Protein AF-A0A3S4EBZ4-F1 (afdb_monomer)

Organism: Serratia odorifera (NCBI:txid618)

Structure (mmCIF, N/CA/C/O backbone):
data_AF-A0A3S4EBZ4-F1
#
_entry.id   AF-A0A3S4EBZ4-F1
#
loop_
_atom_site.group_PDB
_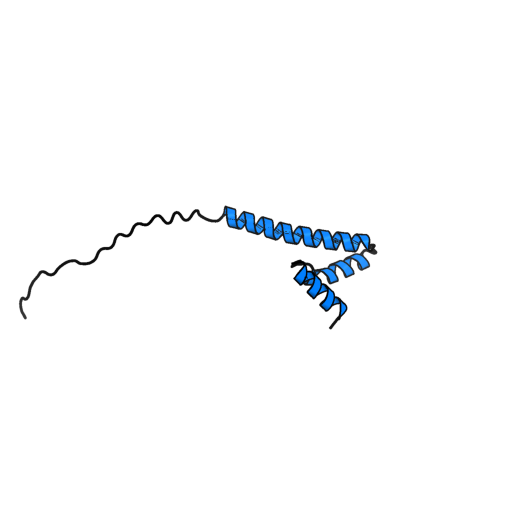atom_site.id
_atom_site.type_symbol
_atom_site.label_atom_id
_atom_site.label_alt_id
_atom_site.label_comp_id
_atom_site.label_asym_id
_atom_site.label_entity_id
_atom_site.label_seq_id
_atom_site.pdbx_PDB_ins_code
_atom_site.Cartn_x
_atom_site.Cartn_y
_atom_site.Cartn_z
_atom_site.occupancy
_atom_site.B_iso_or_equiv
_atom_site.auth_seq_id
_atom_site.auth_comp_id
_atom_site.auth_asym_id
_atom_site.auth_atom_id
_atom_site.pdbx_PDB_model_num
ATOM 1 N N . MET A 1 1 ? -4.389 -20.195 -9.325 1.00 47.03 1 MET A N 1
ATOM 2 C CA . MET A 1 1 ? -3.774 -19.846 -8.027 1.00 47.03 1 MET A CA 1
ATOM 3 C C . MET A 1 1 ? -2.344 -19.426 -8.281 1.00 47.03 1 MET A C 1
ATOM 5 O O . MET A 1 1 ? -1.650 -20.138 -8.995 1.00 47.03 1 MET A O 1
ATOM 9 N N . ASN A 1 2 ? -1.938 -18.261 -7.786 1.00 78.25 2 ASN A N 1
ATOM 10 C CA . ASN A 1 2 ? -0.596 -17.733 -7.996 1.00 78.25 2 ASN A CA 1
ATOM 11 C C . ASN A 1 2 ? 0.107 -17.704 -6.635 1.00 78.25 2 ASN A C 1
ATOM 13 O O . ASN A 1 2 ? -0.173 -16.835 -5.820 1.00 78.25 2 ASN A O 1
ATOM 17 N N . LEU A 1 3 ? 1.009 -18.662 -6.397 1.00 86.00 3 LEU A N 1
ATOM 18 C CA . LEU A 1 3 ? 1.705 -18.841 -5.116 1.00 86.00 3 LEU A CA 1
ATOM 19 C C . LEU A 1 3 ? 2.421 -17.564 -4.647 1.00 86.00 3 LEU A C 1
ATOM 21 O O . LEU A 1 3 ? 2.555 -17.323 -3.449 1.00 86.00 3 LEU A O 1
ATOM 25 N N . GLN A 1 4 ? 2.891 -16.738 -5.583 1.00 84.81 4 GLN A N 1
ATOM 26 C CA . GLN A 1 4 ? 3.502 -15.456 -5.252 1.00 84.81 4 GLN A CA 1
ATOM 27 C C . GLN A 1 4 ? 2.465 -14.473 -4.702 1.00 84.81 4 GLN A C 1
ATOM 29 O O . GLN A 1 4 ? 2.741 -13.786 -3.723 1.00 84.81 4 GLN A O 1
ATOM 34 N N . HIS A 1 5 ? 1.269 -14.448 -5.293 1.00 84.69 5 HIS A N 1
ATOM 35 C CA . HIS A 1 5 ? 0.163 -13.622 -4.825 1.00 84.69 5 HIS A CA 1
ATOM 36 C C . HIS A 1 5 ? -0.273 -14.030 -3.415 1.00 84.69 5 HIS A C 1
ATOM 38 O O . HIS A 1 5 ? -0.350 -13.168 -2.549 1.00 84.69 5 HIS A O 1
ATOM 44 N N . ASP A 1 6 ? -0.429 -15.329 -3.143 1.00 86.50 6 ASP A N 1
ATOM 45 C CA . ASP A 1 6 ? -0.758 -15.829 -1.799 1.00 86.50 6 ASP A CA 1
ATOM 46 C C . ASP A 1 6 ? 0.293 -15.428 -0.748 1.00 86.50 6 ASP A C 1
ATOM 48 O O . ASP A 1 6 ? -0.044 -14.970 0.345 1.00 86.50 6 ASP A O 1
ATOM 52 N N . ARG A 1 7 ? 1.586 -15.526 -1.089 1.00 90.06 7 ARG A N 1
ATOM 53 C CA . ARG A 1 7 ? 2.680 -15.090 -0.201 1.00 90.06 7 ARG A CA 1
ATOM 54 C C . ARG A 1 7 ? 2.643 -13.588 0.071 1.00 90.06 7 ARG A C 1
ATOM 56 O O . ARG A 1 7 ? 2.888 -13.174 1.201 1.00 90.06 7 ARG A O 1
ATOM 63 N N . ILE A 1 8 ? 2.362 -12.781 -0.951 1.00 88.00 8 ILE A N 1
ATOM 64 C CA . ILE A 1 8 ? 2.254 -11.325 -0.814 1.00 88.00 8 ILE A CA 1
ATOM 65 C C . ILE A 1 8 ? 1.043 -10.971 0.052 1.00 88.00 8 ILE A C 1
ATOM 67 O O . ILE A 1 8 ? 1.185 -10.169 0.971 1.00 88.00 8 ILE A O 1
ATOM 71 N N . THR A 1 9 ? -0.106 -11.611 -0.161 1.00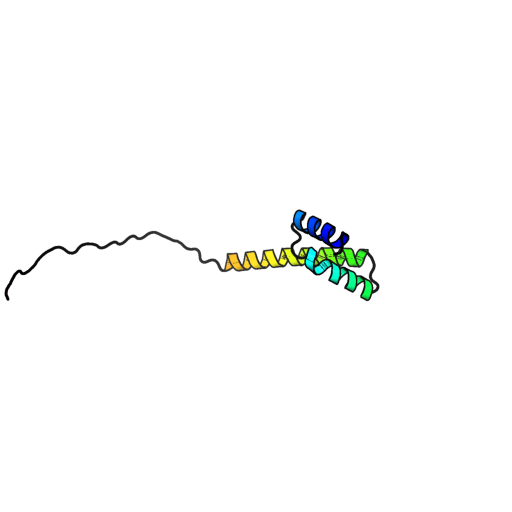 87.12 9 THR A N 1
ATOM 72 C CA . THR A 1 9 ? -1.312 -11.412 0.653 1.00 87.12 9 THR A CA 1
ATOM 73 C C . THR A 1 9 ? -1.055 -11.726 2.125 1.00 87.12 9 THR A C 1
ATOM 75 O O . THR A 1 9 ? -1.318 -10.878 2.974 1.00 87.12 9 THR A O 1
ATOM 78 N N . ALA A 1 10 ? -0.430 -12.866 2.435 1.00 88.19 10 ALA A N 1
ATOM 79 C CA . ALA A 1 10 ? -0.092 -13.230 3.813 1.00 88.19 10 ALA A CA 1
ATOM 80 C C . ALA A 1 10 ? 0.858 -12.217 4.490 1.00 88.19 10 ALA A C 1
ATOM 82 O O . ALA A 1 10 ? 0.720 -11.921 5.677 1.00 88.19 10 ALA A O 1
ATOM 83 N N . LEU A 1 11 ? 1.820 -11.654 3.748 1.00 88.12 11 LEU A N 1
ATOM 84 C CA . LEU A 1 11 ? 2.697 -10.592 4.258 1.00 88.12 11 LEU A CA 1
ATOM 85 C C . LEU A 1 11 ? 1.928 -9.288 4.501 1.00 88.12 11 LEU A C 1
ATOM 87 O O . LEU A 1 11 ? 2.139 -8.625 5.517 1.00 88.12 11 LEU A O 1
ATOM 91 N N . CYS A 1 12 ? 1.018 -8.929 3.596 1.00 88.62 12 CYS A N 1
ATOM 92 C CA . CYS A 1 12 ? 0.170 -7.751 3.750 1.00 88.62 12 CYS A CA 1
ATOM 93 C C . CYS A 1 12 ? -0.729 -7.858 4.986 1.00 88.62 12 CYS A C 1
ATOM 95 O O . CYS A 1 12 ? -0.873 -6.881 5.717 1.00 88.62 12 CYS A O 1
ATOM 97 N N . GLU A 1 13 ? -1.282 -9.042 5.257 1.00 86.38 13 GLU A N 1
ATOM 98 C CA . GLU A 1 13 ? -2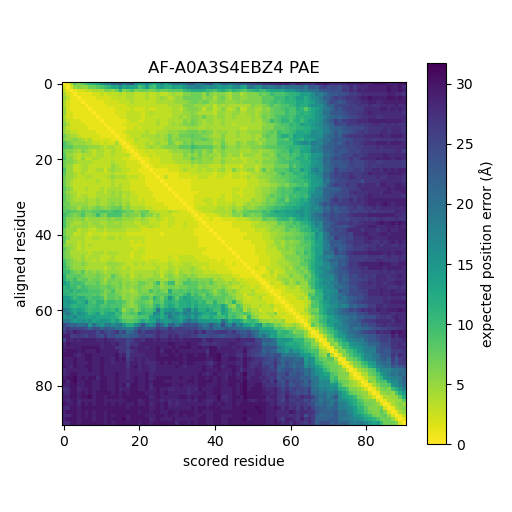.079 -9.311 6.458 1.00 86.38 13 GLU A CA 1
ATOM 99 C C . GLU A 1 13 ? -1.260 -9.116 7.742 1.00 86.38 13 GLU A C 1
ATOM 101 O O . GLU A 1 13 ? -1.703 -8.421 8.658 1.00 86.38 13 GLU A O 1
ATOM 106 N N . GLN A 1 14 ? -0.034 -9.651 7.795 1.00 86.88 14 GLN A N 1
ATOM 107 C CA . GLN A 1 14 ? 0.865 -9.486 8.9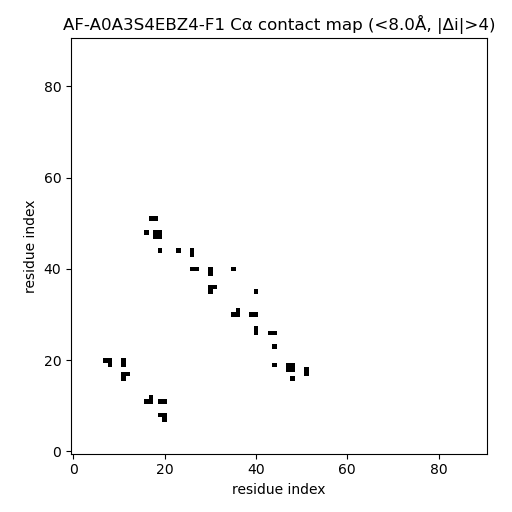48 1.00 86.88 14 GLN A CA 1
ATOM 108 C C . GLN A 1 14 ? 1.218 -8.017 9.210 1.00 86.88 14 GLN A C 1
ATOM 110 O O . GLN A 1 14 ? 1.291 -7.580 10.359 1.00 86.88 14 GLN A O 1
ATOM 115 N N . LEU A 1 15 ? 1.407 -7.247 8.138 1.00 85.94 15 LEU A N 1
ATOM 116 C CA . LEU A 1 15 ? 1.753 -5.828 8.188 1.00 85.94 15 LEU A CA 1
ATOM 117 C C . LEU A 1 15 ? 0.525 -4.908 8.311 1.00 85.94 15 LEU A C 1
ATOM 119 O O . LEU A 1 15 ? 0.689 -3.690 8.377 1.00 85.94 15 LEU A O 1
ATOM 123 N N . LYS A 1 16 ? -0.693 -5.469 8.378 1.00 82.31 16 LYS A N 1
ATOM 124 C CA . LYS A 1 16 ? -1.971 -4.734 8.434 1.00 82.31 16 LYS A CA 1
ATOM 125 C C . LYS A 1 16 ? -2.155 -3.759 7.263 1.00 82.31 16 LYS A C 1
ATOM 127 O O . LYS A 1 16 ? -2.685 -2.660 7.420 1.00 82.31 16 LYS A O 1
ATOM 132 N N . LEU A 1 17 ? -1.700 -4.164 6.083 1.00 82.25 17 LEU A N 1
ATOM 133 C CA . LEU A 1 17 ? -1.806 -3.402 4.844 1.00 82.25 17 LEU A CA 1
ATOM 134 C C . LEU A 1 17 ? -3.130 -3.743 4.163 1.00 82.25 17 LEU A C 1
ATOM 136 O O . LEU A 1 17 ? -3.172 -4.546 3.242 1.00 82.25 17 LEU A O 1
ATOM 140 N N . ASP A 1 18 ? -4.236 -3.165 4.623 1.00 79.88 18 ASP A N 1
ATOM 141 C CA . ASP A 1 18 ? -5.579 -3.566 4.177 1.00 79.88 18 ASP A CA 1
ATOM 142 C C . ASP A 1 18 ? -5.847 -3.404 2.668 1.00 79.88 18 ASP A C 1
ATOM 144 O O . ASP A 1 18 ? -6.594 -4.188 2.091 1.00 79.88 18 ASP A O 1
ATOM 148 N N . ARG A 1 19 ? -5.297 -2.365 2.026 1.00 82.06 19 ARG A N 1
ATOM 149 C CA . ARG A 1 19 ? -5.554 -2.084 0.597 1.00 82.06 19 ARG A CA 1
ATOM 150 C C . ARG A 1 19 ? -4.582 -2.785 -0.344 1.00 82.06 19 ARG A C 1
ATOM 152 O O . ARG A 1 19 ? -4.927 -3.052 -1.490 1.00 82.06 19 ARG A O 1
ATOM 159 N N . LEU A 1 20 ? -3.372 -3.088 0.131 1.00 85.69 20 LEU A N 1
ATOM 160 C CA . LEU A 1 20 ? -2.316 -3.615 -0.731 1.00 85.69 20 LEU A CA 1
ATOM 161 C C . LEU A 1 20 ? -2.672 -4.950 -1.408 1.00 85.69 20 LEU A C 1
ATOM 163 O O . LEU A 1 20 ? -2.481 -5.020 -2.618 1.00 85.69 20 LEU A O 1
ATOM 167 N N . PRO A 1 21 ? -3.206 -5.980 -0.711 1.00 84.56 21 PRO A N 1
ATOM 168 C CA . PRO A 1 21 ? -3.410 -7.308 -1.290 1.00 84.56 21 PRO A CA 1
ATOM 169 C C . PRO A 1 21 ? -4.317 -7.298 -2.523 1.00 84.56 21 PRO A C 1
ATOM 171 O O . PRO A 1 21 ? -4.088 -8.061 -3.458 1.00 84.56 21 PRO A O 1
ATOM 174 N N . ALA A 1 22 ? -5.322 -6.420 -2.530 1.00 86.31 22 ALA A N 1
ATOM 175 C CA . ALA A 1 22 ? -6.288 -6.313 -3.615 1.00 86.31 22 ALA A CA 1
ATOM 176 C C . ALA A 1 22 ? -5.775 -5.468 -4.792 1.00 86.31 22 ALA A C 1
ATOM 178 O O . ALA A 1 22 ? -6.091 -5.764 -5.941 1.00 86.31 22 ALA A O 1
ATOM 179 N N . GLU A 1 23 ? -4.990 -4.423 -4.520 1.00 87.81 23 GLU A N 1
ATOM 180 C CA . GLU A 1 23 ? -4.687 -3.384 -5.513 1.00 87.81 23 GLU A CA 1
ATOM 181 C C . GLU A 1 23 ? -3.267 -3.478 -6.100 1.00 87.81 23 GLU A C 1
ATOM 183 O O . GLU A 1 23 ? -3.039 -3.012 -7.218 1.00 87.81 23 GLU A O 1
ATOM 188 N N . TRP A 1 24 ? -2.318 -4.145 -5.426 1.00 86.81 24 TRP A N 1
ATOM 189 C CA . TRP A 1 24 ? -0.931 -4.264 -5.905 1.00 86.81 24 TRP A CA 1
ATOM 190 C C . TRP A 1 24 ? -0.768 -4.875 -7.311 1.00 86.81 24 TRP A C 1
ATOM 192 O O . TRP A 1 24 ? 0.121 -4.407 -8.027 1.00 86.81 24 TRP A O 1
ATOM 202 N N . PRO A 1 25 ? -1.582 -5.857 -7.769 1.00 89.56 25 PRO A N 1
ATOM 203 C CA . PRO A 1 25 ? -1.443 -6.385 -9.126 1.00 89.56 25 PRO A CA 1
ATOM 204 C C . PRO A 1 25 ? -1.828 -5.341 -10.179 1.00 89.56 25 PRO A C 1
ATOM 206 O O . PRO A 1 25 ? -1.203 -5.271 -11.234 1.00 89.56 25 PRO A O 1
ATOM 209 N N . GLY A 1 26 ? -2.830 -4.506 -9.878 1.00 90.81 26 GLY A N 1
ATOM 210 C CA . GLY A 1 26 ? -3.239 -3.398 -10.740 1.00 90.81 26 GLY A CA 1
ATOM 211 C C . GLY A 1 26 ? -2.162 -2.321 -10.824 1.00 90.81 26 GLY A C 1
ATOM 212 O O . GLY A 1 26 ? -1.849 -1.855 -11.915 1.00 90.81 26 GLY A O 1
ATOM 213 N N . VAL A 1 27 ? -1.529 -1.993 -9.693 1.00 90.88 27 VAL A N 1
ATOM 214 C CA . VAL A 1 27 ? -0.387 -1.064 -9.652 1.00 90.88 27 VAL A CA 1
ATOM 215 C C . VAL A 1 27 ? 0.797 -1.612 -10.454 1.00 90.88 27 VAL A C 1
ATOM 217 O O 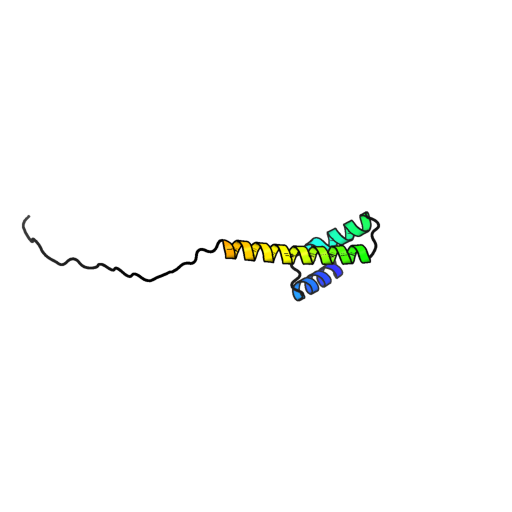. VAL A 1 27 ? 1.386 -0.879 -11.240 1.00 90.88 27 VAL A O 1
ATOM 220 N N . ALA A 1 28 ? 1.109 -2.906 -10.324 1.00 90.31 28 ALA A N 1
ATOM 221 C 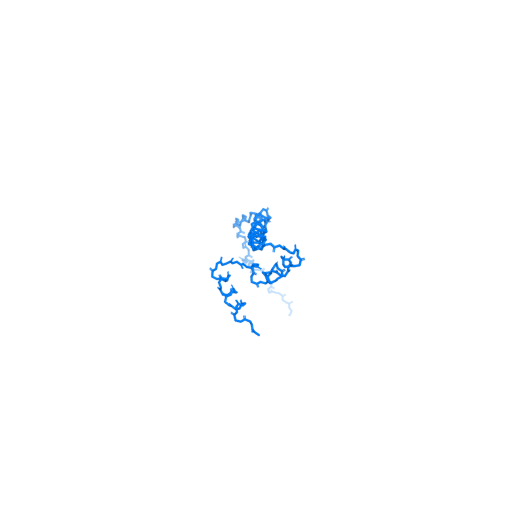CA . ALA A 1 28 ? 2.182 -3.544 -11.086 1.00 90.31 28 ALA A CA 1
ATOM 222 C C . ALA A 1 28 ? 1.934 -3.471 -12.601 1.00 90.31 28 ALA A C 1
ATOM 224 O O . ALA A 1 28 ? 2.840 -3.113 -13.354 1.00 90.31 28 ALA A O 1
ATOM 225 N N . GLN A 1 29 ? 0.704 -3.761 -13.039 1.00 90.50 29 GLN A N 1
ATOM 226 C CA . GLN A 1 29 ? 0.332 -3.657 -14.449 1.0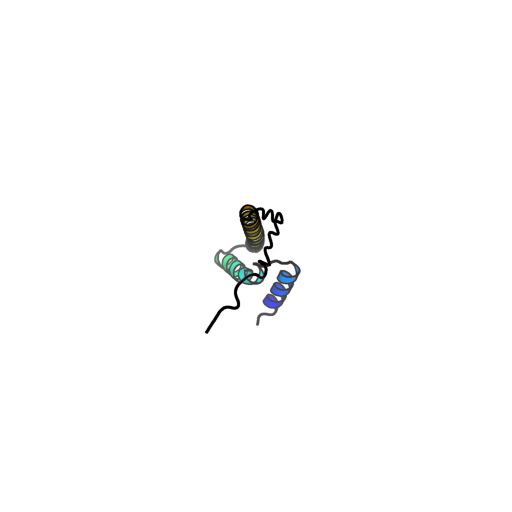0 90.50 29 GLN A CA 1
ATOM 227 C C . GLN A 1 29 ? 0.424 -2.209 -14.945 1.00 90.50 29 GLN A C 1
ATOM 229 O O . GLN A 1 29 ? 1.042 -1.961 -15.975 1.00 90.50 29 GLN A O 1
ATOM 234 N N . ALA A 1 30 ? -0.085 -1.245 -14.173 1.00 92.75 30 ALA A N 1
ATOM 235 C CA . ALA A 1 30 ? -0.013 0.170 -14.524 1.00 92.75 30 ALA A CA 1
ATOM 236 C C . ALA A 1 30 ? 1.434 0.686 -14.631 1.00 92.75 30 ALA A C 1
ATOM 238 O O . ALA A 1 30 ? 1.723 1.528 -15.480 1.00 92.75 30 ALA A O 1
ATOM 239 N N . THR A 1 31 ? 2.364 0.193 -13.805 1.00 92.88 31 THR A N 1
ATOM 240 C CA . THR A 1 31 ? 3.784 0.545 -13.945 1.00 92.88 31 THR A CA 1
ATOM 241 C C . THR A 1 31 ? 4.363 0.002 -15.250 1.00 92.88 31 THR A C 1
ATOM 243 O O . THR A 1 31 ? 5.054 0.738 -15.949 1.00 92.88 31 THR A O 1
ATOM 246 N N . ILE A 1 32 ? 4.058 -1.249 -15.609 1.00 93.94 32 ILE A N 1
ATOM 247 C CA . ILE A 1 32 ? 4.511 -1.851 -16.873 1.00 93.94 32 ILE A CA 1
ATOM 248 C C . ILE A 1 32 ? 3.948 -1.077 -18.068 1.00 93.94 32 ILE A C 1
ATOM 250 O O . ILE A 1 32 ? 4.701 -0.728 -18.977 1.00 93.94 32 ILE A O 1
ATOM 254 N N . ASP A 1 33 ? 2.652 -0.761 -18.042 1.00 94.81 33 ASP A N 1
ATOM 255 C CA . ASP A 1 33 ? 1.963 -0.047 -19.122 1.00 94.81 33 ASP A CA 1
ATOM 256 C C . ASP A 1 33 ? 2.556 1.352 -19.349 1.00 94.81 33 ASP A C 1
ATOM 258 O O . ASP A 1 33 ? 2.672 1.812 -20.484 1.00 94.81 33 ASP A O 1
ATOM 262 N N . ASN A 1 34 ? 3.007 2.005 -18.277 1.00 92.56 34 ASN A N 1
ATOM 263 C CA . ASN A 1 34 ? 3.672 3.305 -18.340 1.00 92.56 34 ASN A CA 1
ATOM 264 C C . ASN A 1 34 ? 5.182 3.216 -18.615 1.00 92.56 34 ASN A C 1
ATOM 266 O O . ASN A 1 34 ? 5.869 4.234 -18.552 1.00 92.56 34 ASN A O 1
ATOM 270 N N . SER A 1 35 ? 5.720 2.025 -18.914 1.00 93.31 35 SER A N 1
ATOM 271 C CA . SER A 1 35 ? 7.171 1.789 -19.036 1.00 93.31 35 SER A CA 1
ATOM 272 C C . SER A 1 35 ? 7.961 2.277 -17.811 1.00 93.31 35 SER A C 1
ATOM 274 O O . SER A 1 35 ? 9.116 2.690 -17.918 1.00 93.31 35 SER A O 1
ATOM 276 N N . GLY A 1 36 ? 7.311 2.260 -16.648 1.00 88.12 36 GLY A N 1
ATOM 277 C CA . GLY A 1 36 ? 7.868 2.708 -15.387 1.00 88.12 36 GLY A CA 1
ATOM 278 C C . GLY A 1 36 ? 8.924 1.742 -14.867 1.00 88.12 36 GLY A C 1
ATOM 279 O O . GLY A 1 36 ? 8.986 0.561 -15.218 1.00 88.12 36 GLY A O 1
ATOM 280 N N . THR A 1 37 ? 9.779 2.259 -14.003 1.00 93.31 37 THR A N 1
ATOM 281 C CA . THR A 1 37 ? 10.836 1.488 -13.364 1.00 93.31 37 THR A CA 1
ATOM 282 C C . THR A 1 37 ? 10.316 0.763 -12.124 1.00 93.31 37 THR A C 1
ATOM 284 O O . THR A 1 37 ? 9.228 1.022 -11.608 1.00 93.31 37 THR A O 1
ATOM 287 N N . HIS A 1 38 ? 11.142 -0.124 -11.569 1.00 89.44 38 HIS A N 1
ATOM 288 C CA . HIS A 1 38 ? 10.870 -0.709 -10.256 1.00 89.44 38 HIS A CA 1
ATOM 289 C C . HIS A 1 38 ? 10.714 0.361 -9.155 1.00 89.44 38 HIS A C 1
ATOM 291 O O . HIS A 1 38 ? 9.974 0.146 -8.196 1.00 89.44 38 HIS A O 1
ATOM 297 N N . ALA A 1 39 ? 11.394 1.508 -9.279 1.00 91.44 39 ALA A N 1
ATOM 298 C CA . ALA A 1 39 ? 11.249 2.606 -8.327 1.00 91.44 39 ALA A CA 1
ATOM 299 C C . ALA A 1 39 ? 9.848 3.233 -8.404 1.00 91.44 39 ALA A C 1
ATOM 301 O O . ALA A 1 39 ? 9.248 3.464 -7.358 1.00 91.44 39 ALA A O 1
ATOM 302 N N . ASP A 1 40 ? 9.298 3.402 -9.610 1.00 90.69 40 ASP A N 1
ATOM 303 C CA . ASP A 1 40 ? 7.937 3.917 -9.819 1.00 90.69 40 ASP A CA 1
ATOM 304 C C . ASP A 1 40 ? 6.880 2.969 -9.237 1.00 90.69 40 ASP A C 1
ATOM 306 O O . ASP A 1 40 ? 5.932 3.403 -8.585 1.00 90.69 40 ASP A O 1
ATOM 310 N N . PHE A 1 41 ? 7.071 1.655 -9.400 1.00 92.19 41 PHE A N 1
ATOM 311 C CA . PHE A 1 41 ? 6.206 0.658 -8.764 1.00 92.19 41 PHE A CA 1
ATOM 312 C C . PHE A 1 41 ? 6.246 0.759 -7.233 1.00 92.19 41 PHE A C 1
ATOM 314 O O . PHE A 1 41 ? 5.201 0.780 -6.580 1.00 92.19 41 PHE A O 1
ATOM 321 N N . LEU A 1 42 ? 7.450 0.825 -6.652 1.00 91.38 42 LEU A N 1
ATOM 322 C CA . LEU A 1 42 ? 7.624 0.928 -5.203 1.00 91.38 42 LEU A CA 1
ATOM 323 C C . LEU A 1 42 ? 6.998 2.221 -4.661 1.00 91.38 42 LEU A C 1
ATOM 325 O O . LEU A 1 42 ? 6.327 2.188 -3.630 1.00 91.38 42 LEU A O 1
ATOM 329 N N . GLU A 1 43 ? 7.179 3.341 -5.361 1.00 93.00 43 GLU A N 1
ATOM 330 C CA . GLU A 1 43 ? 6.573 4.619 -4.994 1.00 93.00 43 GLU A CA 1
ATOM 331 C C . GLU A 1 43 ? 5.042 4.540 -5.013 1.00 93.00 43 GLU A C 1
ATOM 333 O O . GLU A 1 43 ? 4.401 4.884 -4.018 1.00 93.00 43 GLU A O 1
ATOM 338 N N . ALA A 1 44 ? 4.452 4.010 -6.087 1.00 91.94 44 ALA A N 1
ATOM 339 C CA . ALA A 1 44 ? 3.004 3.861 -6.209 1.00 91.94 44 ALA A CA 1
ATOM 340 C C . ALA A 1 44 ? 2.419 2.953 -5.110 1.00 91.94 44 ALA A C 1
ATOM 342 O O . ALA A 1 44 ? 1.376 3.252 -4.523 1.00 91.94 44 ALA A O 1
ATOM 343 N N . VAL A 1 45 ? 3.122 1.870 -4.766 1.00 91.06 45 VAL A N 1
ATOM 344 C CA . VAL A 1 45 ? 2.764 0.982 -3.650 1.00 91.06 45 VAL A CA 1
ATOM 345 C C . VAL A 1 45 ? 2.782 1.718 -2.304 1.00 91.06 45 VAL A C 1
ATOM 347 O O . VAL A 1 45 ? 1.865 1.544 -1.495 1.00 91.06 45 VAL A O 1
ATOM 350 N N . LEU A 1 46 ? 3.794 2.554 -2.051 1.00 89.44 46 LEU A N 1
ATOM 351 C CA . LEU A 1 46 ? 3.898 3.339 -0.817 1.00 89.44 46 LEU A CA 1
ATOM 352 C C . LEU A 1 46 ? 2.808 4.415 -0.725 1.00 89.44 46 LEU A C 1
ATOM 354 O O . LEU A 1 46 ? 2.205 4.580 0.340 1.00 89.44 46 LEU A O 1
ATOM 358 N N . GLN A 1 47 ? 2.515 5.104 -1.830 1.00 90.25 47 GLN A N 1
ATOM 359 C CA . GLN A 1 47 ? 1.435 6.093 -1.911 1.00 90.25 47 GLN A CA 1
ATOM 360 C C . GLN A 1 47 ? 0.075 5.453 -1.615 1.00 90.25 47 GLN A C 1
ATOM 362 O O . GLN A 1 47 ? -0.664 5.935 -0.756 1.00 90.25 47 GLN A O 1
ATOM 367 N N . LEU A 1 48 ? -0.205 4.294 -2.216 1.00 88.88 48 LEU A N 1
ATOM 368 C CA . LEU A 1 48 ? -1.436 3.544 -1.978 1.00 88.88 48 LEU A CA 1
ATOM 369 C C . LEU A 1 48 ? -1.648 3.209 -0.488 1.00 88.88 48 LEU A C 1
ATOM 371 O O . LEU A 1 48 ? -2.765 3.312 0.035 1.00 88.88 48 LEU A O 1
ATOM 375 N N . GLN A 1 49 ? -0.582 2.826 0.224 1.00 85.19 49 GLN A N 1
ATOM 376 C CA . GLN A 1 49 ? -0.666 2.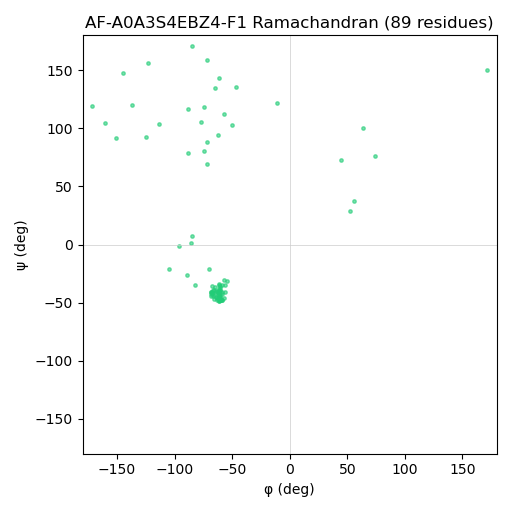578 1.668 1.00 85.19 49 GLN A CA 1
ATOM 377 C C . GLN A 1 49 ? -0.903 3.854 2.466 1.00 85.19 49 GLN A C 1
ATOM 379 O O . GLN A 1 49 ? -1.748 3.871 3.368 1.00 85.19 49 GLN A O 1
ATOM 384 N N . HIS A 1 50 ? -0.187 4.924 2.127 1.00 85.12 50 HIS A N 1
ATOM 385 C CA . HIS A 1 50 ? -0.353 6.220 2.769 1.00 85.12 50 HIS A CA 1
ATOM 386 C C . HIS A 1 50 ? -1.800 6.723 2.660 1.00 85.12 50 HIS A C 1
ATOM 388 O O . HIS A 1 50 ? -2.405 7.109 3.666 1.00 85.12 50 HIS A O 1
ATOM 394 N N . ASP A 1 51 ? -2.395 6.625 1.473 1.00 86.12 51 ASP A N 1
ATOM 395 C CA . ASP A 1 51 ? -3.774 7.038 1.225 1.00 86.12 51 ASP A CA 1
ATOM 396 C C . ASP A 1 51 ? -4.789 6.169 1.971 1.00 86.12 51 ASP A C 1
ATOM 398 O O . ASP A 1 51 ? -5.759 6.685 2.534 1.00 86.12 51 ASP A O 1
ATOM 402 N N . GLY A 1 52 ? -4.552 4.856 2.047 1.00 82.56 52 GLY A N 1
ATOM 403 C CA . GLY A 1 52 ? -5.374 3.938 2.838 1.00 82.56 52 GLY A CA 1
ATOM 404 C C . GLY A 1 52 ? -5.396 4.280 4.330 1.00 82.56 52 GLY A C 1
ATOM 405 O O . GLY A 1 52 ? -6.465 4.295 4.952 1.00 82.56 52 GLY A O 1
ATOM 406 N N . LEU A 1 53 ? -4.235 4.602 4.905 1.00 80.38 53 LEU A N 1
ATOM 407 C CA . LEU A 1 53 ? -4.114 5.011 6.307 1.00 80.38 53 LEU A CA 1
ATOM 408 C C . LEU A 1 53 ? -4.763 6.378 6.562 1.00 80.38 53 LEU A C 1
ATOM 410 O O . LEU A 1 53 ? -5.489 6.547 7.547 1.00 80.38 53 LEU A O 1
ATOM 414 N N . ASN A 1 54 ? -4.555 7.346 5.666 1.00 81.06 54 ASN A N 1
ATOM 415 C CA . ASN A 1 54 ? -5.142 8.680 5.785 1.00 81.06 54 ASN A CA 1
ATOM 416 C C . ASN A 1 54 ? -6.664 8.669 5.654 1.00 81.06 54 ASN A C 1
ATOM 418 O O . ASN A 1 54 ? -7.335 9.382 6.400 1.00 81.06 54 ASN A O 1
ATOM 422 N N . GLU A 1 55 ? -7.223 7.858 4.754 1.00 78.62 55 GLU A N 1
ATOM 423 C CA . GLU A 1 55 ? -8.673 7.708 4.627 1.00 78.62 55 GLU A CA 1
ATOM 424 C C . GLU A 1 55 ? -9.273 7.181 5.937 1.00 78.62 55 GLU A C 1
ATOM 426 O O . GLU A 1 55 ? -10.187 7.796 6.484 1.00 78.62 55 GLU A O 1
ATOM 431 N N . ARG A 1 56 ? -8.697 6.124 6.530 1.00 75.69 56 ARG A N 1
ATOM 432 C CA . ARG A 1 56 ? -9.146 5.607 7.841 1.00 75.69 56 ARG A CA 1
ATOM 433 C C . ARG A 1 56 ? -9.047 6.656 8.941 1.00 75.69 56 ARG A C 1
ATOM 435 O O . ARG A 1 56 ? -9.959 6.777 9.765 1.00 75.69 56 ARG A O 1
ATOM 442 N N . ARG A 1 57 ? -7.966 7.440 8.949 1.00 74.94 57 ARG A N 1
ATOM 443 C CA . ARG A 1 57 ? -7.767 8.525 9.914 1.00 74.94 57 ARG A CA 1
ATOM 444 C C . ARG A 1 57 ? -8.831 9.610 9.757 1.00 74.94 57 ARG A C 1
ATOM 446 O O . ARG A 1 57 ? -9.443 9.992 10.752 1.00 74.94 57 ARG A O 1
ATOM 453 N N . ARG A 1 58 ? -9.098 10.061 8.526 1.00 76.06 58 ARG A N 1
ATOM 454 C CA . ARG A 1 58 ? -10.149 11.046 8.226 1.00 76.06 58 ARG A CA 1
ATOM 455 C C . ARG A 1 58 ? -11.525 10.532 8.638 1.00 76.06 58 ARG A C 1
ATOM 457 O O . ARG A 1 58 ? -12.232 11.241 9.345 1.00 76.06 58 ARG A O 1
ATOM 464 N N . GLN A 1 59 ? -11.865 9.290 8.295 1.00 75.00 59 GLN A N 1
ATOM 465 C CA . GLN A 1 59 ? -13.130 8.659 8.691 1.00 75.00 59 GLN A CA 1
ATOM 466 C C . GLN A 1 59 ? -13.279 8.567 10.213 1.00 75.00 59 GLN A C 1
ATOM 468 O O . GLN A 1 59 ? -14.353 8.822 10.750 1.00 75.00 59 GLN A O 1
ATOM 473 N N . THR A 1 60 ? -12.196 8.255 10.928 1.00 74.50 60 THR A N 1
ATOM 474 C CA . THR A 1 60 ? -12.200 8.215 12.397 1.00 74.50 60 THR A CA 1
ATOM 475 C C . THR A 1 60 ? -12.436 9.602 12.987 1.00 74.50 60 THR A C 1
ATOM 477 O O . THR A 1 60 ? -13.300 9.752 13.843 1.00 74.50 60 THR A O 1
ATOM 480 N N . ILE A 1 61 ? -11.728 10.628 12.503 1.00 76.88 61 ILE A N 1
ATOM 481 C CA . ILE A 1 61 ? -11.898 12.014 12.965 1.00 76.88 61 ILE A CA 1
ATOM 482 C C . ILE A 1 61 ? -13.324 12.508 12.692 1.00 76.88 61 ILE A C 1
ATOM 484 O O . ILE A 1 61 ? -13.951 13.052 13.595 1.00 76.88 61 ILE A O 1
ATOM 488 N N . LEU A 1 62 ? -13.862 12.261 11.493 1.00 75.75 62 LEU A N 1
ATOM 489 C CA . LEU A 1 62 ? -15.239 12.607 11.121 1.00 75.75 62 LEU A CA 1
ATOM 490 C C . LEU A 1 62 ? -16.258 11.935 12.046 1.00 75.75 62 LEU A C 1
ATOM 492 O O . LEU A 1 62 ? -17.137 12.606 12.589 1.00 75.75 62 LEU A O 1
ATOM 496 N N . ARG A 1 63 ? -16.105 10.626 12.287 1.00 71.12 63 ARG A N 1
ATOM 497 C CA . ARG A 1 63 ? -16.964 9.884 13.219 1.00 71.12 63 ARG A CA 1
ATOM 498 C C . ARG A 1 63 ? -16.890 10.469 14.623 1.00 71.12 63 ARG A C 1
ATOM 500 O O . ARG A 1 63 ? -17.936 10.730 15.198 1.00 71.12 63 ARG A O 1
ATOM 507 N N . LEU A 1 64 ? -15.690 10.734 15.141 1.00 75.25 64 LEU A N 1
ATOM 508 C CA . LEU A 1 64 ? -15.497 11.317 16.473 1.00 75.25 64 LEU A CA 1
ATOM 509 C C . LEU A 1 64 ? -16.062 12.742 16.582 1.00 75.25 64 LEU A C 1
ATOM 511 O O . LEU A 1 64 ? -16.639 13.074 17.611 1.00 75.25 64 LEU A O 1
ATOM 515 N N . SER A 1 65 ? -15.965 13.562 15.529 1.00 74.31 65 SER A N 1
ATOM 516 C CA . SER A 1 65 ? -16.557 14.909 15.503 1.00 74.31 65 SER A CA 1
ATOM 517 C C . SER A 1 65 ? -18.089 14.913 15.441 1.00 74.31 65 SER A C 1
ATOM 519 O O . SER A 1 65 ? -18.710 15.903 15.813 1.00 74.31 65 SER A O 1
ATOM 521 N N . GLY A 1 66 ? -18.695 13.811 14.985 1.00 65.00 66 GLY A N 1
ATOM 522 C CA . GLY A 1 66 ? -20.144 13.623 14.917 1.00 65.00 66 GLY A CA 1
ATOM 523 C C . GLY A 1 66 ? -20.744 12.861 16.102 1.00 65.00 66 GLY A C 1
ATOM 524 O O . GLY A 1 66 ? -21.957 12.660 16.124 1.00 65.00 66 GLY A O 1
ATOM 525 N N . LEU A 1 67 ? -19.940 12.414 17.077 1.00 60.12 67 LEU A N 1
ATOM 526 C CA . LEU A 1 67 ? -20.458 11.732 18.265 1.00 60.12 67 LEU A CA 1
ATOM 527 C C . LEU A 1 67 ? -21.116 12.753 19.210 1.00 60.12 67 LEU A C 1
ATOM 529 O O . LEU A 1 67 ? -20.422 13.635 19.722 1.00 60.12 67 LEU A O 1
ATOM 533 N N . PRO A 1 68 ? -22.425 12.643 19.509 1.00 53.44 68 PRO A N 1
ATOM 534 C CA . PRO A 1 68 ? -23.014 13.437 20.574 1.00 53.44 68 PRO A CA 1
ATOM 535 C C . PRO A 1 68 ? -22.395 13.009 21.911 1.00 53.44 68 PRO A C 1
ATOM 537 O O . PRO A 1 68 ? -22.290 11.819 22.209 1.00 53.44 68 PRO A O 1
ATOM 540 N N . VAL A 1 69 ? -22.005 13.979 22.744 1.00 48.16 69 VAL A N 1
ATOM 541 C CA . VAL A 1 69 ? -21.698 13.744 24.162 1.00 48.16 69 VAL A CA 1
ATOM 542 C C . VAL A 1 69 ? -22.984 13.250 24.821 1.00 48.16 69 VAL A C 1
ATOM 544 O O . VAL A 1 69 ? -23.836 14.042 25.222 1.00 48.16 69 VAL A O 1
ATOM 547 N N . ILE A 1 70 ? -23.163 11.931 24.909 1.00 52.09 70 ILE A N 1
ATOM 548 C CA . ILE A 1 70 ? -24.272 11.337 25.656 1.00 52.09 70 ILE A CA 1
ATOM 549 C C . ILE A 1 70 ? -23.965 11.540 27.142 1.00 52.09 70 ILE A C 1
ATOM 551 O O . ILE A 1 70 ? -23.355 10.704 27.809 1.00 52.09 70 ILE A O 1
ATOM 555 N N . LYS A 1 71 ? -24.389 12.687 27.675 1.00 41.84 71 LYS A N 1
ATOM 556 C CA . LYS A 1 71 ? -24.491 12.923 29.114 1.00 41.84 71 LYS A CA 1
ATOM 557 C C . LYS A 1 71 ? -25.713 12.138 29.601 1.00 41.84 71 LYS A C 1
ATOM 559 O O . LYS A 1 71 ? -26.796 12.693 29.742 1.00 41.84 71 LYS A O 1
ATOM 564 N N . HIS A 1 72 ? -25.561 10.829 29.812 1.00 53.28 72 HIS A N 1
ATOM 565 C CA . HIS A 1 72 ? -26.577 10.023 30.493 1.00 53.28 72 HIS A CA 1
ATOM 566 C C . HIS A 1 72 ? -26.572 10.389 31.991 1.00 53.28 72 HIS A C 1
ATOM 568 O O . HIS A 1 72 ? -26.115 9.649 32.851 1.00 53.28 72 HIS A O 1
ATOM 574 N N . TRP A 1 73 ? -27.020 11.593 32.345 1.00 43.94 73 TRP A N 1
ATOM 575 C CA . TRP A 1 73 ? -27.400 11.826 33.732 1.00 43.94 73 TRP A CA 1
ATOM 576 C C . TRP A 1 73 ? -28.759 11.177 33.942 1.00 43.94 73 TRP A C 1
ATOM 578 O O . TRP A 1 73 ? -29.779 11.636 33.439 1.00 43.94 73 TRP A O 1
ATOM 588 N N . SER A 1 74 ? -28.701 10.043 34.632 1.00 47.06 74 SER A N 1
ATOM 589 C CA . SER A 1 74 ? -29.731 9.510 35.513 1.00 47.06 74 SER A CA 1
ATOM 590 C C . SER A 1 74 ? -30.858 10.501 35.828 1.00 47.06 74 SER A C 1
ATOM 592 O O . SER A 1 74 ? -30.624 11.545 36.435 1.00 47.06 74 SER A O 1
ATOM 594 N N . SER A 1 75 ? -32.094 10.128 35.508 1.00 48.09 75 SER A N 1
ATOM 595 C CA . SER A 1 75 ? -33.223 10.482 36.363 1.00 48.09 75 SER A CA 1
ATOM 596 C C . SER A 1 75 ? -34.307 9.421 36.234 1.00 48.09 75 SER A C 1
ATOM 598 O O . SER A 1 75 ? -35.159 9.435 35.349 1.00 48.09 75 SER A O 1
ATOM 600 N N . SER A 1 76 ? -34.203 8.444 37.125 1.00 64.31 76 SER A N 1
ATOM 601 C CA . SER A 1 76 ? -35.293 7.578 37.540 1.00 64.31 76 SER A CA 1
ATOM 602 C C . SER A 1 76 ? -36.441 8.425 38.095 1.00 64.31 76 SER A C 1
ATOM 604 O O . SER A 1 76 ? -36.308 8.998 39.176 1.00 64.31 76 SER A O 1
ATOM 606 N N . ILE A 1 77 ? -37.577 8.461 37.402 1.00 55.94 77 ILE A N 1
ATOM 607 C CA . ILE A 1 77 ? -38.870 8.772 38.019 1.00 55.94 77 ILE A CA 1
ATOM 608 C C . ILE A 1 77 ? -39.811 7.622 37.680 1.00 55.94 77 ILE A C 1
ATOM 610 O O . ILE A 1 77 ? -40.441 7.562 36.628 1.00 55.94 77 ILE A O 1
ATOM 614 N N . THR A 1 78 ? -39.834 6.665 38.597 1.00 58.22 78 THR A N 1
ATOM 615 C CA . THR A 1 78 ? -40.890 5.671 38.766 1.00 58.22 78 THR A CA 1
ATOM 616 C C . THR A 1 78 ? -42.200 6.391 39.097 1.00 58.22 78 THR A C 1
ATOM 618 O O . THR A 1 78 ? -42.182 7.334 39.891 1.00 58.22 78 THR A O 1
ATOM 621 N N . PRO A 1 79 ? -43.348 5.912 38.596 1.00 46.88 79 PRO A N 1
ATOM 622 C CA . PRO A 1 79 ? -44.481 5.820 39.509 1.00 46.88 79 PRO A CA 1
ATOM 623 C C . PRO A 1 79 ? -45.256 4.504 39.349 1.00 46.88 79 PRO A C 1
ATOM 625 O O . PRO A 1 79 ? -45.838 4.203 38.314 1.00 46.88 79 PRO A O 1
ATOM 628 N N . MET A 1 80 ? -45.300 3.749 40.439 1.00 39.69 80 MET A N 1
ATOM 629 C CA . MET A 1 80 ? -46.331 2.773 40.798 1.00 39.69 80 MET A CA 1
ATOM 630 C C . MET A 1 80 ? -46.443 2.862 42.333 1.00 39.69 80 MET A C 1
ATOM 632 O O . MET A 1 80 ? -45.401 3.107 42.949 1.00 39.69 80 MET A O 1
ATOM 636 N N . PRO A 1 81 ? -47.596 2.662 43.006 1.00 51.06 81 PRO A N 1
ATOM 637 C CA . PRO A 1 81 ? -48.969 2.393 42.551 1.00 51.06 81 PRO A CA 1
ATOM 638 C C . PRO A 1 81 ? -50.000 3.433 43.066 1.00 51.06 81 PRO A C 1
ATOM 640 O O . PRO A 1 81 ? -49.826 4.028 44.126 1.00 51.06 81 PRO A O 1
ATOM 643 N N . ALA A 1 82 ? -51.134 3.600 42.378 1.00 49.03 82 ALA A N 1
ATOM 644 C CA . ALA A 1 82 ? -52.316 4.223 42.983 1.00 49.03 82 ALA A CA 1
ATOM 645 C C . ALA A 1 82 ? -53.162 3.136 43.673 1.00 49.03 82 ALA A C 1
ATOM 647 O O . ALA A 1 82 ? -53.641 2.206 43.024 1.00 49.03 82 ALA A O 1
ATOM 648 N N . ALA A 1 83 ? -53.291 3.253 44.996 1.00 48.22 83 ALA A N 1
ATOM 649 C CA . ALA A 1 83 ? -54.214 2.517 45.862 1.00 48.22 83 ALA A CA 1
ATOM 650 C C . ALA A 1 83 ? -55.643 2.503 45.276 1.00 48.22 83 ALA A C 1
ATOM 652 O O . ALA A 1 83 ? -56.094 3.489 44.708 1.00 48.22 83 ALA A O 1
ATOM 653 N N . PHE A 1 84 ? -56.357 1.376 45.261 1.00 49.50 84 PHE A N 1
ATOM 654 C CA . PHE A 1 84 ? -57.165 0.855 46.375 1.00 49.50 84 PHE A CA 1
ATOM 655 C C . PHE A 1 84 ? -58.042 1.907 47.084 1.00 49.50 84 PHE A C 1
ATOM 657 O O . PHE A 1 84 ? -57.766 2.298 48.211 1.00 49.50 84 PHE A O 1
ATOM 664 N N . HIS A 1 85 ? -59.113 2.329 46.415 1.00 48.09 85 HIS A N 1
ATOM 665 C CA . HIS A 1 85 ? -60.452 2.622 46.953 1.00 48.09 85 HIS A CA 1
ATOM 666 C C . HIS A 1 85 ? -61.311 2.868 45.697 1.00 48.09 85 HIS A C 1
ATOM 668 O O . HIS A 1 85 ? -60.932 3.676 44.863 1.00 48.09 85 HIS A O 1
ATOM 674 N N . GLU A 1 86 ? -62.370 2.123 45.378 1.00 44.75 86 GLU A N 1
ATOM 675 C CA . GLU A 1 86 ? -63.706 2.388 45.909 1.00 44.75 86 GLU A CA 1
ATOM 676 C C . GLU A 1 86 ? -64.748 1.492 45.192 1.00 44.75 86 GLU A C 1
ATOM 678 O O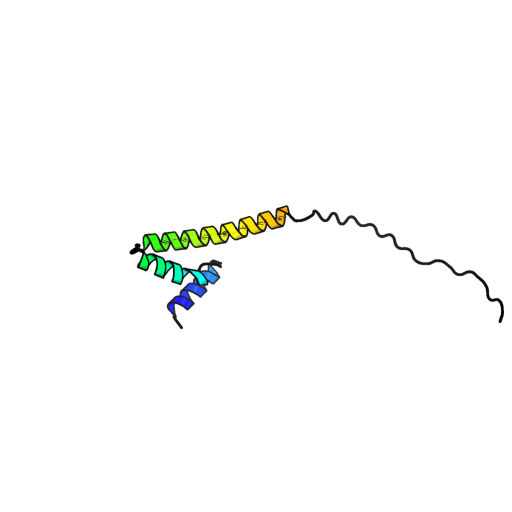 . GLU A 1 86 ? -64.613 1.175 44.013 1.00 44.75 86 GLU A O 1
ATOM 683 N N . ALA A 1 87 ? -65.813 1.147 45.923 1.00 43.78 87 ALA A N 1
ATOM 684 C CA . ALA A 1 87 ? -67.141 0.744 45.444 1.00 43.78 87 ALA A CA 1
ATOM 685 C C . ALA A 1 87 ? -67.360 -0.654 44.826 1.00 43.78 87 ALA A C 1
ATOM 687 O O . ALA A 1 87 ? -67.741 -0.842 43.674 1.00 43.78 87 ALA A O 1
ATOM 688 N N . ARG A 1 88 ? -67.410 -1.631 45.736 1.00 46.88 88 ARG A N 1
ATOM 689 C CA . ARG A 1 88 ? -68.527 -2.587 45.806 1.00 46.88 88 ARG A CA 1
ATOM 690 C C . ARG A 1 88 ? -69.861 -1.818 45.806 1.00 46.88 88 ARG A C 1
ATOM 692 O O . ARG A 1 88 ? -70.245 -1.300 46.849 1.00 46.88 88 ARG A O 1
ATOM 699 N N . SER A 1 89 ? -70.579 -1.760 44.683 1.00 48.19 89 SER A N 1
ATOM 700 C CA . SER A 1 89 ? -72.026 -1.487 44.687 1.00 48.19 89 SER A CA 1
ATOM 701 C C . SER A 1 89 ? -72.716 -1.926 43.385 1.00 48.19 89 SER A C 1
ATOM 703 O O . SER A 1 89 ? -72.651 -1.240 42.376 1.00 48.19 89 SER A O 1
ATOM 705 N N . ARG A 1 90 ? -73.429 -3.057 43.486 1.00 46.72 90 ARG A N 1
ATOM 706 C CA . ARG A 1 90 ? -74.702 -3.385 42.812 1.00 46.72 90 ARG A CA 1
ATOM 707 C C . ARG A 1 90 ? -74.723 -3.475 41.275 1.00 46.72 90 ARG A C 1
ATOM 709 O O . ARG A 1 90 ? -75.000 -2.492 40.595 1.00 46.72 90 ARG A O 1
ATOM 716 N N . SER A 1 91 ? -74.683 -4.699 40.752 1.00 42.25 91 SER A N 1
ATOM 717 C CA . SER A 1 91 ? -75.872 -5.428 40.250 1.00 42.25 91 SER A CA 1
ATOM 718 C C . SER A 1 91 ? -75.519 -6.885 39.985 1.00 42.25 91 SER A C 1
ATOM 720 O O . SER A 1 91 ? -74.379 -7.128 39.538 1.00 42.25 91 SER A O 1
#

Secondary structure (DSSP, 8-state):
--HHHHHHHHHHHHTT-SSHHHHHHHHHHHHHHTT--HHHHHHHHHHHHHHHHHHHHHHHHHHHHT-------------------------

Mean predicted aligned error: 14.41 Å

Radius of gyration: 30.88 Å; Cα contacts (8 Å, |Δi|>4): 27; chains: 1; bounding box: 87×35×66 Å

Nearest PDB structures (foldseek):
  8q4d-assembly1_O  TM=8.356E-01  e=2.589E-02  Geobacillus stearothermophilus
  8q3w-assembly1_A  TM=7.883E-01  e=9.226E-02  Geobacillus stearothermophilus
  1m8l-assembly1_A  TM=4.361E-01  e=4.773E+00  unclassified

Solvent-accessible surface area (backbone atoms only — not comparable to full-atom values): 5820 Å² total; per-residue (Å²): 138,56,73,66,57,54,53,50,34,57,51,26,60,77,70,67,40,83,61,50,63,78,45,48,67,58,49,51,48,53,24,57,76,66,72,47,51,74,64,53,37,53,50,53,55,51,49,55,51,52,52,54,53,48,51,52,50,50,53,49,52,52,52,61,75,66,55,76,84,79,77,81,72,84,78,92,77,85,87,83,82,83,76,95,78,84,77,96,73,88,133

pLDDT: mean 75.09, std 17.54, range [39.69, 94.81]

Sequence (91 aa):
MNLQHDRITALCEQLKLDRLPAEWPGVAQATIDNSGTHADFLEAVLQLQHDGLNERRRQTILRLSGLPVIKHWSSSITPMPAAFHEARSRS

Foldseek 3Di:
DDVVLVVVVVVCVVVVQVQCSPCLVVLVVVCVVVVHDPVSSVVVSVVSSVVVVVVVVVVVVVVVVPDPPPPPPDDDDDDDDDDDDDDPDDD